Protein AF-A0A7C3MTN3-F1 (afdb_monomer)

pLDDT: mean 87.12, std 9.2, range [46.88, 95.75]

Secondary structure (DSSP, 8-state):
--SS-HHHHHHHHHHHHHHHHHHHHHHTTS---S-HHHHHHHTT-HHHHHHHHHHHHHHHHHHHHHHHTT-HHHHHHHHHHHHHHHHHHHHHHHHHHHTTTS--

Sequence (104 aa):
MRWISWDSLALAAICLADTVVTTALLATGRFAEANPLLAYYLRWGLWAMVGVKLLTFVVPIVVAEWYRRRNPGLVAKVVRVTIALYIALYATATAAVNLRIVPL

Radius of gyration: 15.51 Å; Cα contacts (8 Å, |Δi|>4): 59; chains: 1; bounding box: 43×22×39 Å

Mean predicted aligned error: 5.25 Å

Foldseek 3Di:
DDLADPLLVVLLVVLVVVLVVVLVVVVVVQAADLDPVLNVQCVVPSVSSSVVSCCVSVVVSVVLSVCCVVPVPVSSVVSVVVVVVVVVCCVVSRCVRNVVRDDD

Solvent-accessible surface area (backbone atoms only — not comparable to full-atom values): 5936 Å² total; per-residue (Å²): 134,79,95,67,56,69,70,58,52,52,51,50,51,51,55,48,52,48,50,52,52,52,52,57,44,46,72,67,71,81,49,75,70,60,50,69,70,48,44,57,34,39,78,73,33,69,65,48,22,49,52,52,55,50,51,71,48,52,52,57,48,54,52,44,59,62,47,29,79,81,41,50,70,58,39,54,52,51,51,53,51,49,53,54,51,47,54,53,49,49,57,52,44,44,47,66,50,43,63,74,70,52,84,131

Structure (mmCIF, N/CA/C/O backbone):
data_AF-A0A7C3MTN3-F1
#
_entry.id   AF-A0A7C3MTN3-F1
#
loop_
_atom_site.group_PDB
_atom_site.id
_atom_site.type_symbol
_atom_site.label_atom_id
_atom_site.label_alt_id
_atom_site.label_comp_id
_atom_site.label_asym_id
_atom_site.label_entity_id
_atom_site.label_seq_id
_atom_site.pdbx_PDB_ins_code
_atom_site.Cartn_x
_atom_site.Cartn_y
_atom_site.Cartn_z
_atom_site.occupancy
_atom_site.B_iso_or_equiv
_atom_site.auth_seq_id
_atom_site.auth_comp_id
_atom_site.auth_asym_id
_atom_site.auth_atom_id
_atom_site.pdbx_PDB_model_num
ATOM 1 N N . MET A 1 1 ? -18.291 13.367 18.39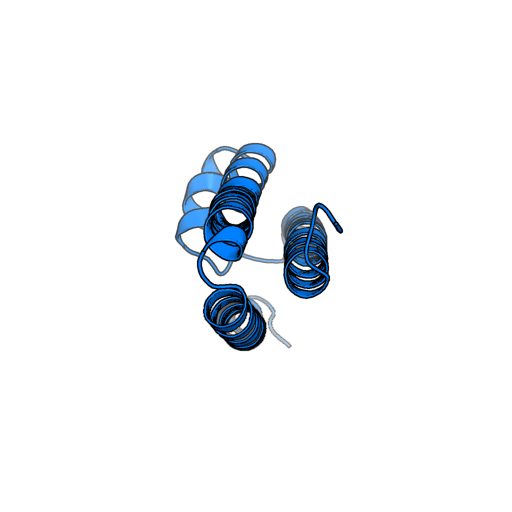5 1.00 46.88 1 MET A N 1
ATOM 2 C CA . MET A 1 1 ? -17.914 12.076 17.770 1.00 46.88 1 MET A CA 1
ATOM 3 C C . MET A 1 1 ? -17.063 12.362 16.542 1.00 46.88 1 MET A C 1
ATOM 5 O O . MET A 1 1 ? -17.546 13.042 15.650 1.00 46.88 1 MET A O 1
ATOM 9 N N . ARG A 1 2 ? -15.801 11.918 16.492 1.00 58.41 2 ARG A N 1
ATOM 10 C CA . ARG A 1 2 ? -15.018 11.994 15.247 1.00 58.41 2 ARG A CA 1
ATOM 11 C C . ARG A 1 2 ? -15.413 10.828 14.348 1.00 58.41 2 ARG A C 1
ATOM 13 O O . ARG A 1 2 ? -15.402 9.681 14.797 1.00 58.41 2 ARG A O 1
ATOM 20 N N . TRP A 1 3 ? -15.787 11.154 13.114 1.00 66.56 3 TRP A N 1
ATOM 21 C CA . TRP A 1 3 ? -16.279 10.211 12.108 1.00 66.56 3 TRP A CA 1
ATOM 22 C C . TRP A 1 3 ? -15.203 9.237 11.614 1.00 66.56 3 TRP A C 1
ATOM 24 O O . TRP A 1 3 ? -15.553 8.173 11.126 1.00 66.56 3 TRP A O 1
ATOM 34 N N . ILE A 1 4 ? -13.920 9.593 11.764 1.00 79.31 4 ILE A N 1
ATOM 35 C CA . ILE A 1 4 ? -12.758 8.816 11.314 1.00 79.31 4 ILE A CA 1
ATOM 36 C C . ILE A 1 4 ? -11.680 8.845 12.405 1.00 79.31 4 ILE A C 1
ATOM 38 O O . ILE A 1 4 ? -11.442 9.895 13.020 1.00 79.31 4 ILE A O 1
ATOM 42 N N . SER A 1 5 ? -11.037 7.702 12.664 1.00 85.25 5 SER A N 1
ATOM 43 C CA . SER A 1 5 ? -9.899 7.621 13.589 1.00 85.25 5 SER A CA 1
ATOM 44 C C . SER A 1 5 ? -8.605 8.188 12.981 1.00 85.25 5 SER A C 1
ATOM 46 O O . SER A 1 5 ? -8.377 8.084 11.777 1.00 85.25 5 SER A O 1
ATOM 48 N N . TRP A 1 6 ? -7.731 8.778 13.808 1.00 86.56 6 TRP A N 1
ATOM 49 C CA . TRP A 1 6 ? -6.415 9.244 13.342 1.00 86.56 6 TRP A CA 1
ATOM 50 C C . TRP A 1 6 ? -5.569 8.102 12.769 1.00 86.56 6 TRP A C 1
ATOM 52 O O . TRP A 1 6 ? -4.919 8.299 11.751 1.00 86.56 6 TRP A O 1
ATOM 62 N N . ASP A 1 7 ? -5.622 6.917 13.383 1.00 85.25 7 ASP A N 1
ATOM 63 C CA . ASP A 1 7 ? -4.877 5.736 12.936 1.00 85.25 7 ASP A CA 1
ATOM 64 C C . ASP A 1 7 ? -5.317 5.315 11.519 1.00 85.25 7 ASP A C 1
ATOM 66 O O . ASP A 1 7 ? -4.480 5.061 10.654 1.00 85.25 7 ASP A O 1
ATOM 70 N N . SER A 1 8 ? -6.627 5.319 11.240 1.00 85.75 8 SER A N 1
ATOM 71 C CA . SER A 1 8 ? -7.171 5.046 9.901 1.00 85.75 8 SER A CA 1
ATOM 72 C C . SER A 1 8 ? -6.786 6.116 8.879 1.00 85.75 8 SER A C 1
ATOM 74 O O . SER A 1 8 ? -6.492 5.778 7.734 1.00 85.75 8 SER A O 1
ATOM 76 N N . LEU A 1 9 ? -6.763 7.393 9.277 1.00 88.62 9 LEU A N 1
ATOM 77 C CA . LEU A 1 9 ? -6.348 8.485 8.392 1.00 88.62 9 L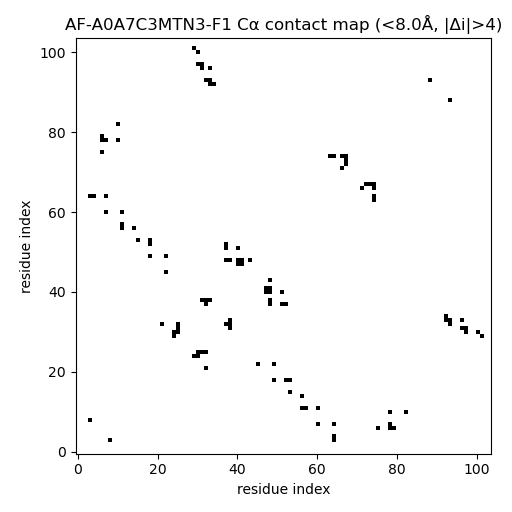EU A CA 1
ATOM 78 C C . LEU A 1 9 ? -4.850 8.407 8.067 1.00 88.62 9 LEU A C 1
ATOM 80 O O . LEU A 1 9 ? -4.466 8.592 6.915 1.00 88.62 9 LEU A O 1
ATOM 84 N N . ALA A 1 10 ? -4.018 8.094 9.061 1.00 88.62 10 ALA A N 1
ATOM 85 C CA . ALA A 1 10 ? -2.587 7.889 8.874 1.00 88.62 10 ALA A CA 1
ATOM 86 C C . ALA A 1 10 ? -2.318 6.700 7.941 1.00 88.62 10 ALA A C 1
ATOM 88 O O . ALA A 1 10 ? -1.553 6.838 6.988 1.00 88.62 10 ALA A O 1
ATOM 89 N N . LEU A 1 11 ? -2.996 5.564 8.151 1.00 88.00 11 LEU A N 1
ATOM 90 C CA . LEU A 1 11 ? -2.890 4.405 7.262 1.00 88.00 11 LEU A CA 1
ATOM 91 C C . LEU A 1 11 ? -3.317 4.752 5.826 1.00 88.00 11 LEU A C 1
ATOM 93 O O . LEU A 1 11 ? -2.598 4.428 4.884 1.00 88.00 11 LEU A O 1
ATOM 97 N N . ALA A 1 12 ? -4.438 5.460 5.651 1.00 91.62 12 ALA A N 1
ATOM 98 C CA . ALA A 1 12 ? -4.901 5.892 4.333 1.00 91.62 12 ALA A CA 1
ATOM 99 C C . ALA A 1 12 ? -3.881 6.802 3.630 1.00 91.62 12 ALA A C 1
ATOM 101 O O . ALA A 1 12 ? -3.596 6.603 2.451 1.00 91.62 12 ALA A O 1
ATOM 102 N N . ALA A 1 13 ? -3.307 7.771 4.350 1.00 92.31 13 ALA A N 1
ATOM 103 C CA . ALA A 1 13 ? -2.296 8.674 3.809 1.00 92.31 13 ALA A CA 1
ATOM 104 C C . ALA A 1 13 ? -1.030 7.920 3.370 1.00 92.31 13 ALA A C 1
ATOM 106 O O . ALA A 1 13 ? -0.505 8.196 2.293 1.00 92.31 13 ALA A O 1
ATOM 107 N N . ILE A 1 14 ? -0.578 6.938 4.158 1.00 91.25 14 ILE A N 1
ATOM 108 C CA . ILE A 1 14 ? 0.578 6.093 3.824 1.00 91.25 14 ILE A CA 1
ATOM 109 C C . ILE A 1 14 ? 0.306 5.277 2.554 1.00 91.25 14 ILE A C 1
ATOM 111 O O . ILE A 1 14 ? 1.111 5.312 1.625 1.00 91.25 14 ILE A O 1
ATOM 115 N N . CYS A 1 15 ? -0.832 4.581 2.475 1.00 92.38 15 CYS A N 1
ATOM 116 C CA . CYS A 1 15 ? -1.176 3.773 1.300 1.00 92.38 15 CYS A CA 1
ATOM 117 C C . CYS A 1 15 ? -1.392 4.627 0.040 1.00 92.38 15 CYS A C 1
ATOM 119 O O . CYS A 1 15 ? -1.061 4.205 -1.071 1.00 92.38 15 CYS A O 1
ATOM 121 N N . LEU A 1 16 ? -1.924 5.842 0.196 1.00 93.94 16 LEU A N 1
ATOM 122 C CA . LEU A 1 16 ? -2.083 6.774 -0.916 1.00 93.94 16 LEU A CA 1
ATOM 123 C C . LEU A 1 16 ? -0.726 7.284 -1.411 1.00 93.94 16 LEU A C 1
ATOM 125 O O . LEU A 1 16 ? -0.471 7.254 -2.614 1.00 93.94 16 LEU A O 1
ATOM 129 N N . ALA A 1 17 ? 0.151 7.706 -0.497 1.00 93.12 17 ALA A N 1
ATOM 130 C CA . ALA A 1 17 ? 1.501 8.146 -0.835 1.00 93.12 17 ALA A CA 1
ATOM 131 C C . ALA A 1 17 ? 2.282 7.033 -1.543 1.00 93.12 17 ALA A C 1
ATOM 133 O O . ALA A 1 17 ? 2.888 7.272 -2.583 1.00 93.12 17 ALA A O 1
ATOM 134 N N . ASP A 1 18 ? 2.195 5.803 -1.043 1.00 91.25 18 ASP A N 1
ATOM 135 C CA . ASP A 1 18 ? 2.786 4.641 -1.697 1.00 91.25 18 ASP A CA 1
ATOM 136 C C . ASP A 1 18 ? 2.227 4.398 -3.100 1.00 91.25 18 ASP A C 1
ATOM 138 O O . ASP A 1 18 ? 2.988 4.113 -4.023 1.00 91.25 18 ASP A O 1
ATOM 142 N N . THR A 1 19 ? 0.912 4.539 -3.286 1.00 92.00 19 THR A N 1
ATOM 143 C CA . THR A 1 19 ? 0.296 4.405 -4.610 1.00 92.00 19 THR A CA 1
ATOM 144 C C . THR A 1 19 ? 0.884 5.438 -5.566 1.00 92.00 19 THR A C 1
ATOM 146 O O . THR A 1 19 ? 1.291 5.072 -6.666 1.00 92.00 19 THR A O 1
ATOM 149 N N . VAL A 1 20 ? 1.017 6.699 -5.142 1.00 93.62 20 VAL A N 1
ATOM 150 C CA . VAL A 1 20 ? 1.633 7.762 -5.955 1.00 93.62 20 VAL A CA 1
ATOM 151 C C . VAL A 1 20 ? 3.092 7.437 -6.276 1.00 93.62 20 VAL A C 1
ATOM 153 O O . VAL A 1 20 ? 3.472 7.481 -7.445 1.00 93.62 20 VAL A O 1
ATOM 156 N N . VAL A 1 21 ? 3.891 7.062 -5.273 1.00 91.56 21 VAL A N 1
ATOM 157 C CA . VAL A 1 21 ? 5.314 6.723 -5.447 1.00 91.56 21 VAL A CA 1
ATOM 158 C C . VAL A 1 21 ? 5.478 5.541 -6.396 1.00 91.56 21 VAL A C 1
ATOM 160 O O . VAL A 1 21 ? 6.225 5.636 -7.364 1.00 91.56 21 VAL A O 1
ATOM 163 N N . THR A 1 22 ? 4.735 4.458 -6.174 1.00 90.19 22 THR A N 1
ATOM 164 C CA . THR A 1 22 ? 4.750 3.268 -7.034 1.00 90.19 22 THR A CA 1
ATOM 165 C C . THR A 1 22 ? 4.407 3.642 -8.473 1.00 90.19 22 THR A C 1
ATOM 167 O O . THR A 1 22 ? 5.119 3.275 -9.400 1.00 90.19 22 THR A O 1
ATOM 170 N N . THR A 1 23 ? 3.344 4.425 -8.666 1.00 91.25 23 THR A N 1
ATOM 171 C CA . THR A 1 23 ? 2.880 4.832 -9.998 1.00 91.25 23 THR A CA 1
ATOM 172 C C . THR A 1 23 ? 3.922 5.698 -10.708 1.00 91.25 23 THR A C 1
ATOM 174 O O . THR A 1 23 ? 4.201 5.478 -11.885 1.00 91.25 23 THR A O 1
ATOM 177 N N . ALA A 1 24 ? 4.544 6.638 -9.990 1.00 91.00 24 ALA A N 1
ATOM 178 C CA . ALA A 1 24 ? 5.613 7.480 -10.519 1.00 91.00 24 ALA A CA 1
ATOM 179 C C . ALA A 1 24 ? 6.854 6.659 -10.903 1.00 91.00 24 ALA A C 1
ATOM 181 O O . ALA A 1 24 ? 7.410 6.864 -11.980 1.00 91.00 24 ALA A O 1
ATOM 182 N N . LEU A 1 25 ? 7.259 5.699 -10.065 1.00 89.31 25 LEU A N 1
ATOM 183 C CA . LEU A 1 25 ? 8.385 4.806 -10.345 1.00 89.31 25 LEU A CA 1
ATOM 184 C C . LEU A 1 25 ? 8.110 3.914 -11.560 1.00 89.31 25 LEU A C 1
ATOM 186 O O . LEU A 1 25 ? 8.944 3.846 -12.464 1.00 89.31 25 LEU A O 1
ATOM 190 N N . LEU A 1 26 ? 6.934 3.287 -11.631 1.00 90.50 26 LEU A N 1
ATOM 191 C CA . LEU A 1 26 ? 6.535 2.452 -12.769 1.00 90.50 26 LEU A CA 1
ATOM 192 C C . LEU A 1 26 ? 6.458 3.258 -14.072 1.00 90.50 26 LEU A C 1
ATOM 194 O O . LEU A 1 26 ? 6.864 2.759 -15.120 1.00 90.50 26 LEU A O 1
ATOM 198 N N . ALA A 1 27 ? 6.020 4.520 -14.014 1.00 88.81 27 ALA A N 1
ATOM 199 C CA . ALA A 1 27 ? 5.970 5.403 -15.179 1.00 88.81 27 ALA A CA 1
ATOM 200 C C . ALA A 1 27 ? 7.357 5.706 -15.780 1.00 88.81 27 ALA A C 1
ATOM 202 O O . ALA A 1 27 ? 7.445 6.045 -16.958 1.00 88.81 27 ALA A O 1
ATOM 203 N N . THR A 1 28 ? 8.449 5.543 -15.020 1.00 88.12 28 THR A N 1
ATOM 204 C CA . THR A 1 28 ? 9.815 5.682 -15.561 1.00 88.12 28 THR A CA 1
ATOM 205 C C . THR A 1 28 ? 10.250 4.505 -16.440 1.00 88.12 28 THR A C 1
ATOM 207 O O . THR A 1 28 ? 11.262 4.609 -17.132 1.00 88.12 28 THR A O 1
ATOM 210 N N . GLY A 1 29 ? 9.546 3.367 -16.379 1.00 84.81 29 GLY A N 1
ATOM 211 C CA . GLY A 1 29 ? 9.922 2.126 -17.065 1.00 84.81 29 GLY A CA 1
ATOM 212 C C . GLY A 1 29 ? 11.160 1.419 -16.495 1.00 84.81 29 GLY A C 1
ATOM 213 O O . GLY A 1 29 ? 11.588 0.412 -17.050 1.00 84.81 29 GLY A O 1
ATOM 214 N N . ARG A 1 30 ? 11.746 1.925 -15.399 1.00 82.44 30 ARG A N 1
ATOM 215 C CA . ARG A 1 30 ? 12.969 1.381 -14.770 1.00 82.44 30 ARG A CA 1
ATOM 216 C C . ARG A 1 30 ? 12.710 0.557 -13.510 1.00 82.44 30 ARG A C 1
ATOM 218 O O . ARG A 1 30 ? 13.651 0.046 -12.914 1.00 82.44 30 ARG A O 1
ATOM 225 N N . PHE A 1 31 ? 11.452 0.457 -13.098 1.00 84.38 31 PHE A N 1
ATOM 226 C CA . PHE A 1 31 ? 11.031 -0.243 -11.892 1.00 84.38 31 PHE A CA 1
ATOM 227 C C . PHE A 1 31 ? 10.015 -1.320 -12.241 1.00 84.38 31 PHE A C 1
ATOM 229 O O . PHE A 1 31 ? 9.185 -1.137 -13.134 1.00 84.38 31 PHE A O 1
ATOM 236 N N . ALA A 1 32 ? 10.068 -2.425 -11.504 1.00 85.94 32 ALA A N 1
ATOM 237 C CA . ALA A 1 32 ? 9.059 -3.469 -11.568 1.00 85.94 32 ALA A CA 1
ATOM 238 C C . ALA A 1 32 ? 8.214 -3.469 -10.292 1.00 85.94 32 ALA A C 1
ATOM 240 O O . ALA A 1 32 ? 8.712 -3.238 -9.187 1.00 85.94 32 ALA A O 1
ATOM 241 N N . GLU A 1 33 ? 6.926 -3.755 -10.460 1.00 87.00 33 GLU A N 1
ATOM 242 C CA . GLU A 1 33 ? 5.996 -3.921 -9.350 1.00 87.00 33 GLU A CA 1
ATOM 243 C C . GLU A 1 33 ? 6.340 -5.203 -8.582 1.00 87.00 33 GLU A C 1
ATOM 245 O O . GLU A 1 33 ? 6.356 -6.295 -9.153 1.00 87.00 33 GLU A O 1
ATOM 250 N N . ALA A 1 34 ? 6.620 -5.068 -7.285 1.00 85.62 34 ALA A N 1
ATOM 251 C CA . ALA A 1 34 ? 7.016 -6.192 -6.443 1.00 85.62 34 ALA A CA 1
ATOM 252 C C . ALA A 1 34 ? 5.819 -7.041 -5.990 1.00 85.62 34 ALA A C 1
ATOM 254 O O . ALA A 1 34 ? 5.988 -8.2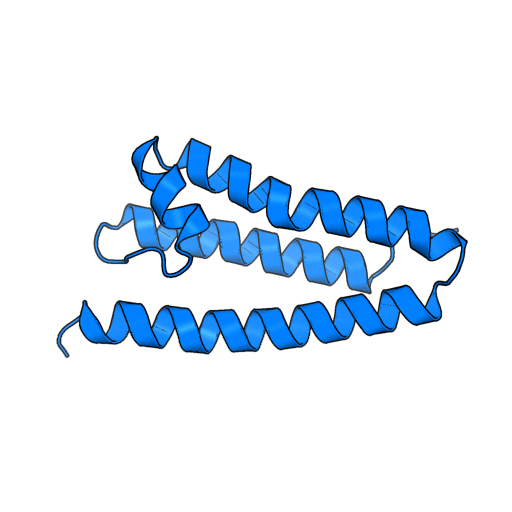11 -5.648 1.00 85.62 34 ALA A O 1
ATOM 255 N N . ASN A 1 35 ? 4.610 -6.475 -5.986 1.00 87.06 35 ASN A N 1
ATOM 256 C CA . ASN A 1 35 ? 3.396 -7.192 -5.625 1.00 87.06 35 ASN A CA 1
ATOM 257 C C . ASN A 1 35 ? 2.862 -8.002 -6.829 1.00 87.06 35 ASN A C 1
ATOM 259 O O . ASN A 1 35 ? 2.383 -7.396 -7.790 1.00 87.06 35 ASN A O 1
ATOM 263 N N . PRO A 1 36 ? 2.841 -9.352 -6.783 1.00 88.12 36 PRO A N 1
ATOM 264 C CA . PRO A 1 36 ? 2.405 -10.178 -7.914 1.00 88.12 36 PRO A CA 1
ATOM 265 C C . PRO A 1 36 ? 0.964 -9.905 -8.360 1.00 88.12 36 PRO A C 1
ATOM 267 O O . PRO A 1 36 ? 0.661 -9.975 -9.551 1.00 88.12 36 PRO A O 1
ATOM 270 N N . LEU A 1 37 ? 0.080 -9.561 -7.415 1.00 90.56 37 LEU A N 1
ATOM 271 C CA . LEU A 1 37 ? -1.304 -9.197 -7.715 1.00 90.56 37 LEU A CA 1
ATOM 272 C C . LEU A 1 37 ? -1.340 -7.917 -8.550 1.00 90.56 37 LEU A C 1
ATOM 274 O O . LEU A 1 37 ? -1.991 -7.868 -9.589 1.00 90.56 37 LEU A O 1
ATOM 278 N N . LEU A 1 38 ? -0.616 -6.885 -8.121 1.00 91.88 38 LEU A N 1
ATOM 279 C CA . LEU A 1 38 ? -0.579 -5.608 -8.830 1.00 91.88 38 LEU A CA 1
ATOM 280 C C . LEU A 1 38 ? 0.163 -5.727 -10.163 1.00 91.88 38 LEU A C 1
ATOM 282 O O . LEU A 1 38 ? -0.291 -5.156 -11.149 1.00 91.88 38 LEU A O 1
ATOM 286 N N . ALA A 1 39 ? 1.225 -6.531 -10.228 1.00 91.25 39 ALA A N 1
ATOM 287 C CA . ALA A 1 39 ? 1.939 -6.836 -11.464 1.00 91.25 39 ALA A CA 1
ATOM 288 C C . ALA A 1 39 ? 1.032 -7.529 -12.496 1.00 91.25 39 ALA A C 1
ATOM 290 O O . ALA A 1 39 ? 1.101 -7.218 -13.685 1.00 91.25 39 ALA A O 1
ATOM 291 N N . TYR A 1 40 ? 0.134 -8.422 -12.059 1.00 93.56 40 TYR A N 1
ATOM 292 C CA . TYR A 1 40 ? -0.872 -9.026 -12.936 1.00 93.56 40 TYR A CA 1
ATOM 293 C C . TYR A 1 40 ? -1.804 -7.968 -13.545 1.00 93.56 40 TYR A C 1
ATOM 295 O O . TYR A 1 40 ? -1.989 -7.945 -14.763 1.00 93.56 40 TYR A O 1
ATOM 303 N N . TYR A 1 41 ? -2.342 -7.061 -12.723 1.00 93.69 41 TYR A N 1
ATOM 304 C CA . TYR A 1 41 ? -3.233 -5.995 -13.198 1.00 93.69 41 TYR A CA 1
ATOM 305 C C . TYR A 1 41 ? -2.507 -4.893 -13.973 1.00 93.69 41 TYR A C 1
ATOM 307 O O . TYR A 1 41 ? -3.114 -4.260 -14.831 1.00 93.69 41 TYR A O 1
ATOM 315 N N . LEU A 1 42 ? -1.205 -4.701 -13.756 1.00 92.88 42 LEU A N 1
ATOM 316 C CA . LEU A 1 42 ? -0.394 -3.757 -14.525 1.00 92.88 42 LEU A CA 1
ATOM 317 C C . LEU A 1 42 ? -0.360 -4.118 -16.019 1.00 92.88 42 LEU A C 1
ATOM 319 O O . LEU A 1 42 ? -0.270 -3.228 -16.862 1.00 92.88 42 LEU A O 1
ATOM 323 N N . ARG A 1 43 ? -0.537 -5.403 -16.366 1.00 92.62 43 ARG A N 1
ATOM 324 C CA . ARG A 1 43 ? -0.677 -5.868 -17.762 1.00 92.62 43 ARG A CA 1
ATOM 325 C C . ARG A 1 43 ? -1.910 -5.293 -18.471 1.00 92.62 43 ARG A C 1
ATOM 327 O O . ARG A 1 43 ? -1.966 -5.324 -19.694 1.00 92.62 43 ARG A O 1
ATOM 334 N N . TRP A 1 44 ? -2.881 -4.786 -17.713 1.00 93.75 44 TRP A N 1
ATOM 335 C CA . TRP A 1 44 ? -4.113 -4.160 -18.200 1.00 93.75 44 TRP A CA 1
ATOM 336 C C . TRP A 1 44 ? -4.003 -2.625 -18.204 1.00 93.75 44 TRP A C 1
ATOM 338 O O . TRP A 1 44 ? -4.961 -1.930 -18.536 1.00 93.75 44 TRP A O 1
ATOM 348 N N . GLY A 1 45 ? -2.834 -2.092 -17.836 1.00 92.06 45 GLY A N 1
ATOM 349 C CA . GLY A 1 45 ? -2.536 -0.670 -17.771 1.00 92.06 45 GLY A CA 1
ATOM 350 C C . GLY A 1 45 ? -2.384 -0.142 -16.344 1.00 92.06 45 GLY A C 1
ATOM 351 O O . GLY A 1 45 ? -2.835 -0.731 -15.360 1.00 92.06 45 GLY A O 1
ATOM 352 N N . LEU A 1 46 ? -1.756 1.030 -16.248 1.00 91.94 46 LEU A N 1
ATOM 353 C CA . LEU A 1 46 ? -1.434 1.694 -14.984 1.00 91.94 46 LEU A CA 1
ATOM 354 C C . LEU A 1 46 ? -2.690 1.990 -14.145 1.00 91.94 46 LEU A C 1
ATOM 356 O O . LEU A 1 46 ? -2.712 1.749 -12.943 1.00 91.94 46 LEU A O 1
ATOM 360 N N . TRP A 1 47 ? -3.772 2.438 -14.788 1.00 92.88 47 TRP A N 1
ATOM 361 C CA . TRP A 1 47 ? -5.030 2.765 -14.110 1.00 92.88 47 TRP A CA 1
ATOM 362 C C . TRP A 1 47 ? -5.749 1.545 -13.528 1.00 92.88 47 TRP A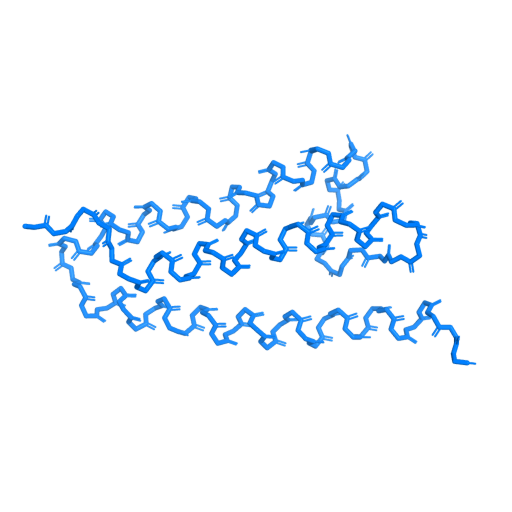 C 1
ATOM 364 O O . TRP A 1 47 ? -6.352 1.654 -12.462 1.00 92.88 47 TRP A O 1
ATOM 374 N N . ALA A 1 48 ? -5.658 0.382 -14.180 1.00 93.38 48 ALA A N 1
ATOM 375 C CA . ALA A 1 48 ? -6.220 -0.860 -13.651 1.00 93.38 48 ALA A CA 1
ATOM 376 C C . ALA A 1 48 ? -5.491 -1.281 -12.366 1.00 93.38 48 ALA A C 1
ATOM 378 O O . ALA A 1 48 ? -6.125 -1.594 -11.357 1.00 93.38 48 ALA A O 1
ATOM 379 N N . MET A 1 49 ? -4.159 -1.203 -12.378 1.00 94.06 49 MET A N 1
ATOM 380 C CA . MET A 1 49 ? -3.322 -1.465 -11.208 1.00 94.06 49 MET A CA 1
ATOM 381 C C . MET A 1 49 ? -3.606 -0.479 -10.061 1.00 94.06 49 MET A C 1
ATOM 383 O O . MET A 1 49 ? -3.799 -0.921 -8.926 1.00 94.06 49 MET A O 1
ATOM 387 N N . VAL A 1 50 ? -3.732 0.823 -10.347 1.00 94.50 50 VAL A N 1
ATOM 388 C CA . VAL A 1 50 ? -4.118 1.838 -9.348 1.00 94.50 50 VAL A CA 1
ATOM 389 C C . VAL A 1 50 ? -5.496 1.533 -8.762 1.00 94.50 50 VAL A C 1
ATOM 391 O O . VAL A 1 50 ? -5.648 1.540 -7.544 1.00 94.50 50 VAL A O 1
ATOM 394 N N . GLY A 1 51 ? -6.490 1.212 -9.596 1.00 95.75 51 GLY A N 1
ATOM 395 C CA . GLY A 1 51 ? -7.841 0.883 -9.137 1.00 95.75 51 GLY A CA 1
ATOM 396 C C . GLY A 1 51 ? -7.856 -0.300 -8.168 1.00 95.75 51 GLY A C 1
ATOM 397 O O . GLY A 1 51 ? -8.421 -0.203 -7.077 1.00 95.75 51 GLY A O 1
ATOM 398 N N . VAL A 1 52 ? -7.166 -1.390 -8.512 1.00 95.12 52 VAL A N 1
ATOM 399 C CA . VAL A 1 52 ? -7.034 -2.551 -7.619 1.00 95.12 52 VAL A CA 1
ATOM 400 C C . VAL A 1 52 ? -6.280 -2.180 -6.343 1.00 95.12 52 VAL A C 1
ATOM 402 O O . VAL A 1 52 ? -6.732 -2.528 -5.253 1.00 95.12 52 VAL A O 1
ATOM 405 N N . LYS A 1 53 ? -5.186 -1.417 -6.436 1.00 94.00 53 LYS A N 1
ATOM 406 C CA . LYS A 1 53 ? -4.426 -0.967 -5.262 1.00 94.00 53 LYS A CA 1
ATOM 407 C C . LYS A 1 53 ? -5.286 -0.138 -4.306 1.00 94.00 53 LYS A C 1
ATOM 409 O O . LYS A 1 53 ? -5.291 -0.418 -3.109 1.00 94.00 53 LYS A O 1
ATOM 414 N N . LEU A 1 54 ? -6.083 0.799 -4.820 1.00 94.44 54 LEU A N 1
ATOM 415 C CA . LEU A 1 54 ? -7.033 1.572 -4.015 1.00 94.44 54 LEU A CA 1
ATOM 416 C C . LEU A 1 54 ? -8.027 0.654 -3.293 1.00 94.44 54 LEU A C 1
ATOM 418 O O . LEU A 1 54 ? -8.220 0.789 -2.085 1.00 94.44 54 LEU A O 1
ATOM 422 N N . LEU A 1 55 ? -8.603 -0.330 -3.987 1.00 95.19 55 LEU A N 1
ATOM 423 C CA . LEU A 1 55 ? -9.527 -1.285 -3.366 1.00 95.19 55 LEU A CA 1
ATOM 424 C C . LEU A 1 55 ? -8.870 -2.081 -2.231 1.00 95.19 55 LEU A C 1
ATOM 426 O O . LEU A 1 55 ? -9.522 -2.328 -1.214 1.00 95.19 55 LEU A O 1
ATOM 430 N N . THR A 1 56 ? -7.585 -2.429 -2.360 1.00 91.81 56 THR A N 1
ATOM 431 C CA . THR A 1 56 ? -6.877 -3.227 -1.344 1.00 91.81 56 THR A CA 1
ATOM 432 C C . THR A 1 56 ? -6.696 -2.521 -0.002 1.00 91.81 56 THR A C 1
ATOM 434 O O . THR A 1 56 ? -6.507 -3.213 0.993 1.00 91.81 56 THR A O 1
ATOM 437 N N . PHE A 1 57 ? -6.796 -1.187 0.070 1.00 92.25 57 PHE A N 1
ATOM 438 C CA . PHE A 1 57 ? -6.748 -0.467 1.351 1.00 92.25 57 PHE A CA 1
ATOM 439 C C . PHE A 1 57 ? -8.046 0.270 1.694 1.00 92.25 57 PHE A C 1
ATOM 441 O O . PHE A 1 57 ? -8.415 0.314 2.867 1.00 92.25 57 PHE A O 1
ATOM 448 N N . VAL A 1 58 ? -8.786 0.800 0.714 1.00 93.88 58 VAL A N 1
ATOM 449 C CA . VAL A 1 58 ? -10.042 1.522 0.977 1.00 93.88 58 VAL A CA 1
ATOM 450 C C . VAL A 1 58 ? -11.072 0.588 1.606 1.00 93.88 58 VAL A C 1
ATOM 452 O O . VAL A 1 58 ? -11.662 0.938 2.628 1.00 93.88 58 VAL A O 1
ATOM 455 N N . VAL A 1 59 ? -11.257 -0.617 1.053 1.00 94.00 59 VAL A N 1
ATOM 456 C CA . VAL A 1 59 ? -12.250 -1.570 1.572 1.00 94.00 59 VAL A CA 1
ATOM 457 C C . VAL A 1 59 ? -11.912 -1.995 3.011 1.00 94.00 59 VAL A C 1
ATOM 459 O O . VAL A 1 59 ? -12.775 -1.833 3.878 1.00 94.00 59 VAL A O 1
ATOM 462 N N . PRO A 1 60 ? -10.681 -2.444 3.338 1.00 91.50 60 PRO A N 1
ATOM 463 C CA . PRO A 1 60 ? -10.319 -2.753 4.720 1.00 91.50 60 PRO A CA 1
ATOM 464 C C . PRO A 1 60 ? -10.442 -1.572 5.683 1.00 91.50 60 PRO A C 1
ATOM 466 O O . PRO A 1 60 ? -10.898 -1.771 6.806 1.00 91.50 60 PRO A O 1
ATOM 469 N N . ILE A 1 61 ? -10.085 -0.348 5.271 1.00 92.19 61 ILE A N 1
ATOM 470 C CA . ILE A 1 61 ? -10.216 0.842 6.129 1.00 92.19 61 ILE A CA 1
ATOM 471 C C . ILE A 1 61 ? -11.688 1.138 6.430 1.00 92.19 61 ILE A C 1
ATOM 473 O O . ILE A 1 61 ? -12.029 1.395 7.585 1.00 92.19 61 ILE A O 1
ATOM 477 N N . VAL A 1 62 ? -12.572 1.049 5.431 1.00 92.75 62 VAL A N 1
ATOM 478 C CA . VAL A 1 62 ? -14.022 1.225 5.625 1.00 92.75 62 VAL A CA 1
ATOM 479 C C . VAL A 1 62 ? -14.573 0.169 6.585 1.00 92.75 62 VAL A C 1
ATOM 481 O O . VAL A 1 62 ? -15.305 0.507 7.518 1.00 92.75 62 VAL A O 1
ATOM 484 N N . VAL A 1 63 ? -14.185 -1.099 6.413 1.00 92.19 63 VAL A N 1
ATOM 485 C CA . VAL A 1 63 ? -14.592 -2.197 7.307 1.00 92.19 63 VAL A CA 1
ATOM 486 C C . VAL A 1 63 ? -14.059 -1.985 8.728 1.00 92.19 63 VAL A C 1
ATOM 488 O O . VAL A 1 63 ? -14.805 -2.153 9.696 1.00 92.19 63 VAL A O 1
ATOM 491 N N . ALA A 1 64 ? -12.799 -1.573 8.872 1.00 90.94 64 ALA A N 1
ATOM 492 C CA . ALA A 1 64 ? -12.175 -1.293 10.161 1.00 90.94 64 ALA A CA 1
ATOM 493 C C . ALA A 1 64 ? -12.875 -0.139 10.891 1.00 90.94 64 ALA A C 1
ATOM 495 O O . ALA A 1 64 ? -13.174 -0.254 12.079 1.00 90.94 64 ALA A O 1
ATOM 496 N N . GLU A 1 65 ? -13.202 0.944 10.187 1.00 90.62 65 GLU A N 1
ATOM 497 C CA . GLU A 1 65 ? -13.899 2.100 10.757 1.00 90.62 65 GLU A CA 1
ATOM 498 C C . GLU A 1 65 ? -15.355 1.763 11.128 1.00 90.62 65 GLU A C 1
ATOM 500 O O . GLU A 1 65 ? -15.841 2.173 12.186 1.00 90.62 65 GLU A O 1
ATOM 505 N N . TRP A 1 66 ? -16.039 0.942 10.323 1.00 91.19 66 TRP A N 1
ATOM 506 C CA . TRP A 1 66 ? -17.356 0.404 10.677 1.00 91.19 66 TRP A CA 1
ATOM 507 C C . TRP A 1 66 ? -17.294 -0.449 11.951 1.00 91.19 66 TRP A C 1
ATOM 509 O O . TRP A 1 66 ? -18.096 -0.265 12.872 1.00 91.19 66 TRP A O 1
ATOM 519 N N . TYR A 1 67 ? -16.305 -1.340 12.044 1.00 91.62 67 TYR A N 1
ATOM 520 C CA . TYR A 1 67 ? -16.121 -2.222 13.195 1.00 91.62 67 TYR A CA 1
ATOM 521 C C . TYR A 1 67 ? -15.599 -1.494 14.445 1.00 91.62 67 TYR A C 1
ATOM 523 O O . TYR A 1 67 ? -15.869 -1.924 15.571 1.00 91.62 67 TYR A O 1
ATOM 531 N N . ARG A 1 68 ? -14.934 -0.342 14.287 1.00 90.12 68 ARG A N 1
ATOM 532 C CA . ARG A 1 68 ? -14.437 0.497 15.394 1.00 90.12 68 ARG A CA 1
ATOM 533 C C . ARG A 1 68 ? -15.542 0.886 16.371 1.00 90.12 68 ARG A C 1
ATOM 535 O O . ARG A 1 68 ? -15.274 1.032 17.560 1.00 90.12 68 ARG A O 1
ATOM 542 N N . ARG A 1 69 ? -16.785 1.001 15.889 1.00 88.88 69 ARG A N 1
ATOM 543 C CA . ARG A 1 69 ? -17.973 1.268 16.720 1.00 88.88 69 ARG A CA 1
ATOM 544 C C . ARG A 1 69 ? -18.242 0.165 17.749 1.00 88.88 69 ARG A C 1
ATOM 546 O O . ARG A 1 69 ? -18.831 0.453 18.782 1.00 88.88 69 ARG A O 1
ATOM 553 N N . ARG A 1 70 ? -17.819 -1.075 17.473 1.00 91.62 70 ARG A N 1
ATOM 554 C CA . ARG A 1 70 ? -17.977 -2.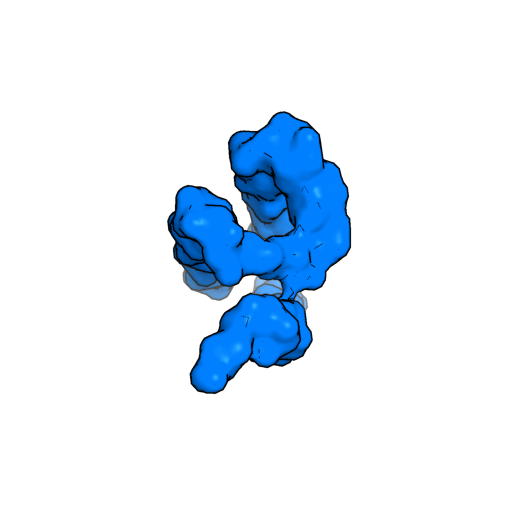229 18.372 1.00 91.62 70 ARG A CA 1
ATOM 555 C C . ARG A 1 70 ? -16.770 -2.435 19.280 1.00 91.62 70 ARG A C 1
ATOM 557 O O . ARG A 1 70 ? -16.946 -2.724 20.456 1.00 91.62 70 ARG A O 1
ATOM 564 N N . ASN A 1 71 ? -15.552 -2.313 18.748 1.00 91.62 71 ASN A N 1
ATOM 565 C CA . ASN A 1 71 ? -14.336 -2.524 19.535 1.00 91.62 71 ASN A CA 1
ATOM 566 C C . ASN A 1 71 ? -13.184 -1.614 19.064 1.00 91.62 71 ASN A C 1
ATOM 568 O O . ASN A 1 71 ? -12.361 -2.023 18.239 1.00 91.62 71 ASN A O 1
ATOM 572 N N . PRO A 1 72 ? -13.095 -0.376 19.583 1.00 88.50 72 PRO A N 1
ATOM 573 C CA . PRO A 1 72 ? -12.096 0.589 19.130 1.00 88.50 72 PRO A CA 1
ATOM 574 C C . PRO A 1 72 ? -10.660 0.176 19.481 1.00 88.50 72 PRO A C 1
ATOM 576 O O . PRO A 1 72 ? -9.739 0.475 18.721 1.00 88.50 72 PRO A O 1
ATOM 579 N N . GLY A 1 73 ? -10.461 -0.542 20.593 1.00 89.50 73 GLY A N 1
ATOM 580 C CA . GLY A 1 73 ? -9.139 -1.005 21.022 1.00 89.50 73 GLY A CA 1
ATOM 581 C C . GLY A 1 73 ? -8.555 -2.077 20.101 1.00 89.50 73 GLY A C 1
ATOM 582 O O . GLY A 1 73 ? -7.365 -2.033 19.786 1.00 89.50 73 GLY A O 1
ATOM 583 N N . LEU A 1 74 ? -9.386 -3.013 19.628 1.00 90.56 74 LEU A N 1
ATOM 584 C CA . LEU A 1 74 ? -8.956 -4.025 18.662 1.00 90.56 74 LEU A CA 1
ATOM 585 C C . LEU A 1 74 ? -8.583 -3.387 17.319 1.00 90.56 74 LEU A C 1
ATOM 587 O O . LEU A 1 74 ? -7.521 -3.693 16.783 1.00 90.56 74 LEU A O 1
ATOM 591 N N . VAL A 1 75 ? -9.405 -2.464 16.809 1.00 90.75 75 VAL A N 1
ATOM 592 C CA . VAL A 1 75 ? -9.133 -1.781 15.532 1.00 90.75 75 VAL A CA 1
ATOM 593 C C . VAL A 1 75 ? -7.819 -1.006 15.582 1.00 90.75 75 VAL A C 1
ATOM 595 O O . VAL A 1 75 ? -7.008 -1.152 14.674 1.00 90.75 75 VAL A O 1
ATOM 598 N N . ALA A 1 76 ? -7.557 -0.255 16.656 1.00 88.94 76 ALA A N 1
ATOM 599 C CA . ALA A 1 76 ? -6.294 0.468 16.809 1.00 88.94 76 ALA A CA 1
ATOM 600 C C . ALA A 1 76 ? -5.075 -0.476 16.793 1.00 88.94 76 ALA A C 1
ATOM 602 O O . ALA A 1 76 ? -4.078 -0.195 16.129 1.00 88.94 76 ALA A O 1
ATOM 603 N N . LYS A 1 77 ? -5.154 -1.629 17.477 1.00 91.19 77 LYS A N 1
ATOM 604 C CA . LYS A 1 77 ? -4.081 -2.641 17.454 1.00 91.19 77 LYS A CA 1
ATOM 605 C C . LYS A 1 77 ? -3.869 -3.209 16.053 1.00 91.19 77 LYS A C 1
ATOM 607 O O . LYS A 1 77 ? -2.733 -3.250 15.593 1.00 91.19 77 LYS A O 1
ATOM 612 N N . VAL A 1 78 ? -4.948 -3.609 15.380 1.00 90.56 78 VAL A N 1
ATOM 613 C CA . VAL A 1 78 ? -4.884 -4.165 14.021 1.00 90.56 78 VAL A CA 1
ATOM 614 C C . VAL A 1 78 ? -4.281 -3.149 13.059 1.00 90.56 78 VAL A C 1
ATOM 616 O O . VAL A 1 78 ? -3.320 -3.482 12.381 1.00 90.56 78 VAL A O 1
ATOM 619 N N . VAL A 1 79 ? -4.754 -1.899 13.060 1.00 89.31 79 VAL A N 1
ATOM 620 C CA . VAL A 1 79 ? -4.233 -0.843 12.176 1.00 89.31 79 VAL A CA 1
ATOM 621 C C . VAL A 1 79 ? -2.741 -0.600 12.409 1.00 89.31 79 VAL A C 1
ATOM 623 O O . VAL A 1 79 ? 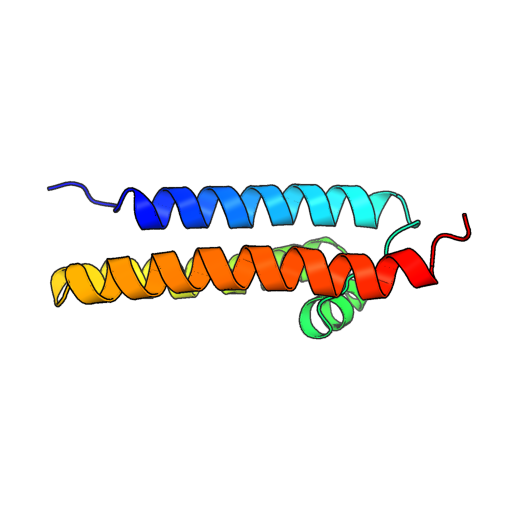-1.984 -0.524 11.446 1.00 89.31 79 VAL A O 1
ATOM 626 N N . ARG A 1 80 ? -2.280 -0.540 13.664 1.00 90.19 80 ARG A N 1
ATOM 627 C CA . ARG A 1 80 ? -0.849 -0.367 13.975 1.00 90.19 80 ARG A CA 1
ATOM 628 C C . ARG A 1 80 ? 0.001 -1.539 13.490 1.00 90.19 80 ARG A C 1
ATOM 630 O O . ARG A 1 80 ? 1.067 -1.317 12.922 1.00 90.19 80 ARG A O 1
ATOM 637 N N . VAL A 1 81 ? -0.476 -2.771 13.679 1.00 91.81 81 VAL A N 1
ATOM 638 C CA . VAL A 1 81 ? 0.190 -3.974 13.154 1.00 91.81 81 VAL A CA 1
ATOM 639 C C . VAL A 1 81 ? 0.210 -3.950 11.626 1.00 91.81 81 VAL A C 1
ATOM 6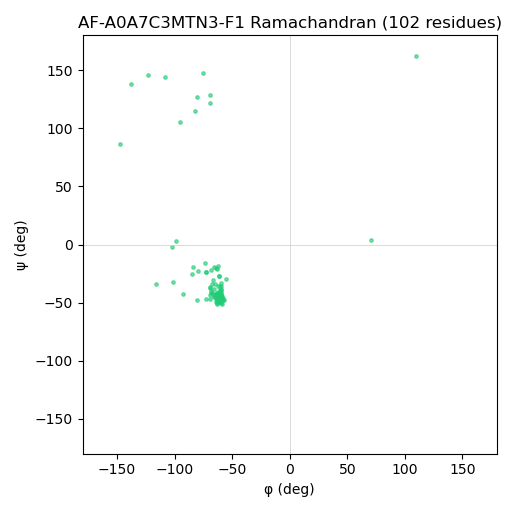41 O O . VAL A 1 81 ? 1.248 -4.233 11.034 1.00 91.81 81 VAL A O 1
ATOM 644 N N . THR A 1 82 ? -0.888 -3.551 10.981 1.00 89.50 82 THR A N 1
ATOM 645 C CA . THR A 1 82 ? -0.957 -3.386 9.525 1.00 89.50 82 THR A CA 1
ATOM 646 C C . THR A 1 82 ? 0.057 -2.360 9.035 1.00 89.50 82 THR A C 1
ATOM 648 O O . THR A 1 82 ? 0.773 -2.663 8.092 1.00 89.50 82 THR A O 1
ATOM 651 N N . ILE A 1 83 ? 0.185 -1.195 9.680 1.00 87.38 83 ILE A N 1
ATOM 652 C CA . ILE A 1 83 ? 1.196 -0.183 9.324 1.00 87.38 83 ILE A CA 1
ATOM 653 C C . ILE A 1 83 ? 2.613 -0.766 9.438 1.00 87.38 83 ILE A C 1
ATOM 655 O O . ILE A 1 83 ? 3.416 -0.613 8.519 1.00 87.38 83 ILE A O 1
ATOM 659 N N . ALA A 1 84 ? 2.921 -1.460 10.537 1.00 89.88 84 ALA A N 1
ATOM 660 C CA . ALA A 1 84 ? 4.242 -2.051 10.744 1.00 89.88 84 ALA A CA 1
ATOM 661 C C . ALA A 1 84 ? 4.573 -3.113 9.680 1.00 89.88 84 ALA A C 1
ATOM 663 O O . ALA A 1 84 ? 5.641 -3.067 9.068 1.00 89.88 84 ALA A O 1
ATOM 664 N N . LEU A 1 85 ? 3.637 -4.033 9.420 1.00 89.06 85 LEU A N 1
ATOM 665 C CA . LEU A 1 85 ? 3.779 -5.052 8.378 1.00 89.06 85 LEU A CA 1
ATOM 666 C C . LEU A 1 85 ? 3.904 -4.423 6.993 1.00 89.06 85 LEU A C 1
ATOM 668 O O . LEU A 1 85 ? 4.730 -4.859 6.199 1.00 89.06 85 LEU A O 1
ATOM 672 N N . TYR A 1 86 ? 3.119 -3.387 6.717 1.00 86.88 86 TYR A N 1
ATOM 673 C CA . TYR A 1 86 ? 3.140 -2.678 5.449 1.00 86.88 86 TYR A CA 1
ATOM 674 C C . TYR A 1 86 ? 4.521 -2.096 5.149 1.00 86.88 86 TYR A C 1
ATOM 676 O O . TYR A 1 86 ? 5.086 -2.366 4.093 1.00 86.88 86 TYR A O 1
ATOM 684 N N . ILE A 1 87 ? 5.094 -1.354 6.100 1.00 87.06 87 ILE A N 1
ATOM 685 C CA . ILE A 1 87 ? 6.422 -0.746 5.952 1.00 87.06 87 ILE A CA 1
ATOM 686 C C . ILE A 1 87 ? 7.493 -1.832 5.770 1.00 87.06 87 ILE A C 1
ATOM 688 O O . ILE A 1 87 ? 8.334 -1.722 4.876 1.00 87.06 87 ILE A O 1
ATOM 692 N N . ALA A 1 88 ? 7.446 -2.898 6.577 1.00 88.75 88 ALA A N 1
ATOM 693 C CA . ALA A 1 88 ? 8.411 -3.994 6.503 1.00 88.75 88 ALA A CA 1
ATOM 694 C C . ALA A 1 88 ? 8.355 -4.731 5.154 1.00 88.75 88 ALA A C 1
ATOM 696 O O . ALA A 1 88 ? 9.391 -4.973 4.529 1.00 88.75 88 ALA A O 1
ATOM 697 N N . LEU A 1 89 ? 7.150 -5.062 4.683 1.00 86.69 89 LEU A N 1
ATOM 698 C CA . LEU A 1 89 ? 6.945 -5.737 3.402 1.00 86.69 89 LEU A CA 1
ATOM 699 C C . LEU A 1 89 ? 7.319 -4.832 2.230 1.00 86.69 89 LEU A C 1
ATOM 701 O O . LEU A 1 89 ? 7.986 -5.293 1.310 1.00 86.69 89 LEU A O 1
ATOM 705 N N . TYR A 1 90 ? 6.953 -3.550 2.277 1.00 83.69 90 TYR A N 1
ATOM 706 C CA . TYR A 1 90 ? 7.311 -2.599 1.229 1.00 83.69 90 TYR A CA 1
ATOM 707 C C . TYR A 1 90 ? 8.829 -2.483 1.078 1.00 83.69 90 TYR A C 1
ATOM 709 O O . TYR A 1 90 ? 9.346 -2.635 -0.028 1.00 83.69 90 TYR A O 1
ATOM 717 N N . ALA A 1 91 ? 9.552 -2.268 2.182 1.00 83.75 91 ALA A N 1
ATOM 718 C CA . ALA A 1 91 ? 11.003 -2.122 2.150 1.00 83.75 91 ALA A CA 1
ATOM 719 C C . ALA A 1 91 ? 11.694 -3.398 1.640 1.00 83.75 91 ALA A C 1
ATOM 721 O O . ALA A 1 91 ? 12.551 -3.329 0.760 1.00 83.75 91 ALA A O 1
ATOM 722 N N . THR A 1 92 ? 11.300 -4.566 2.157 1.00 85.69 92 THR A N 1
ATOM 723 C CA . THR A 1 92 ? 11.947 -5.843 1.815 1.00 85.69 92 THR A CA 1
ATOM 724 C C . THR A 1 92 ? 11.609 -6.319 0.403 1.00 85.69 92 THR A C 1
ATOM 726 O O . THR A 1 92 ? 12.520 -6.667 -0.348 1.00 85.69 92 THR A O 1
ATOM 729 N N . ALA A 1 93 ? 10.335 -6.298 0.003 1.00 83.12 93 ALA A N 1
ATOM 730 C CA . ALA A 1 93 ? 9.907 -6.776 -1.311 1.00 83.12 93 ALA A CA 1
ATOM 731 C C . ALA A 1 93 ? 10.390 -5.852 -2.437 1.00 83.12 93 ALA A C 1
ATOM 733 O O . ALA A 1 93 ? 10.921 -6.330 -3.441 1.00 83.12 93 ALA A O 1
ATOM 734 N N . THR A 1 94 ? 10.276 -4.533 -2.256 1.00 79.38 94 THR A N 1
ATOM 735 C CA . THR A 1 94 ? 10.727 -3.562 -3.263 1.00 79.38 94 THR A CA 1
ATOM 736 C C . THR A 1 94 ? 12.240 -3.622 -3.445 1.00 79.38 94 THR A C 1
ATOM 738 O O . THR A 1 94 ? 12.702 -3.636 -4.588 1.00 79.38 94 THR A O 1
ATOM 741 N N . ALA A 1 95 ? 13.013 -3.721 -2.355 1.00 80.75 95 ALA A N 1
ATOM 742 C CA . ALA A 1 95 ? 14.463 -3.883 -2.437 1.00 80.75 95 ALA A CA 1
ATOM 743 C C . ALA A 1 95 ? 14.844 -5.205 -3.119 1.00 80.75 95 ALA A C 1
ATOM 745 O O . ALA A 1 95 ? 15.657 -5.203 -4.039 1.00 80.75 95 ALA A O 1
ATOM 746 N N . ALA A 1 96 ? 14.222 -6.324 -2.731 1.00 82.56 96 ALA A N 1
ATOM 747 C CA . ALA A 1 96 ? 14.525 -7.637 -3.298 1.00 82.56 96 ALA A CA 1
ATOM 748 C C . ALA A 1 96 ? 14.273 -7.715 -4.813 1.00 82.56 96 ALA A C 1
ATOM 750 O O . ALA A 1 96 ? 15.020 -8.394 -5.520 1.00 82.56 96 ALA A O 1
ATOM 751 N N . VAL A 1 97 ? 13.240 -7.030 -5.313 1.00 81.88 97 VAL A N 1
ATOM 752 C CA . VAL A 1 97 ? 12.911 -7.003 -6.744 1.00 81.88 97 VAL A CA 1
ATOM 753 C C . VAL A 1 97 ? 13.791 -6.009 -7.499 1.00 81.88 97 VAL A C 1
ATOM 755 O O . VAL A 1 97 ? 14.367 -6.371 -8.521 1.00 81.88 97 VAL A O 1
ATOM 758 N N . ASN A 1 98 ? 13.953 -4.781 -7.004 1.00 79.06 98 ASN A N 1
ATOM 759 C CA . ASN A 1 98 ? 14.592 -3.719 -7.786 1.00 79.06 98 ASN A CA 1
ATOM 760 C C . ASN A 1 98 ? 16.127 -3.717 -7.694 1.00 79.06 98 ASN A C 1
ATOM 762 O O . ASN A 1 98 ? 16.770 -3.341 -8.671 1.00 79.06 98 ASN A O 1
ATOM 766 N N . LEU A 1 99 ? 16.734 -4.239 -6.616 1.00 76.31 99 LEU A N 1
ATOM 767 C CA . LEU A 1 99 ? 18.191 -4.469 -6.568 1.00 76.31 99 LEU A CA 1
ATOM 768 C C . LEU A 1 99 ? 18.662 -5.514 -7.589 1.00 76.31 99 LEU A C 1
ATOM 770 O O . LEU A 1 99 ? 19.838 -5.559 -7.925 1.00 76.31 99 LEU A O 1
ATOM 774 N N . ARG A 1 100 ? 17.760 -6.370 -8.083 1.00 68.44 100 ARG A N 1
ATOM 775 C CA . ARG A 1 100 ? 18.074 -7.342 -9.142 1.00 68.44 100 ARG A CA 1
ATOM 776 C C . ARG A 1 100 ? 17.972 -6.749 -10.547 1.00 68.44 100 ARG A C 1
ATOM 778 O O . ARG A 1 100 ? 18.496 -7.341 -11.481 1.00 68.44 100 ARG A O 1
ATOM 785 N N . ILE A 1 101 ? 17.259 -5.633 -10.698 1.00 65.12 101 ILE A N 1
ATOM 786 C CA . ILE A 1 101 ? 16.927 -5.023 -11.994 1.00 65.12 101 ILE A CA 1
ATOM 787 C C . ILE A 1 101 ? 17.839 -3.826 -12.287 1.00 65.12 101 ILE A C 1
ATOM 789 O O . ILE A 1 101 ? 18.166 -3.583 -13.446 1.00 65.12 101 ILE A O 1
ATOM 793 N N . VAL A 1 102 ? 18.277 -3.099 -11.255 1.00 57.78 102 VAL A N 1
ATOM 794 C CA . VAL A 1 102 ? 19.228 -1.988 -11.378 1.00 57.78 102 VAL A CA 1
ATOM 795 C C . VAL A 1 102 ? 20.643 -2.516 -11.098 1.00 57.78 102 VAL A C 1
ATOM 797 O O . VAL A 1 102 ? 20.947 -2.777 -9.933 1.00 57.78 102 VAL A O 1
AT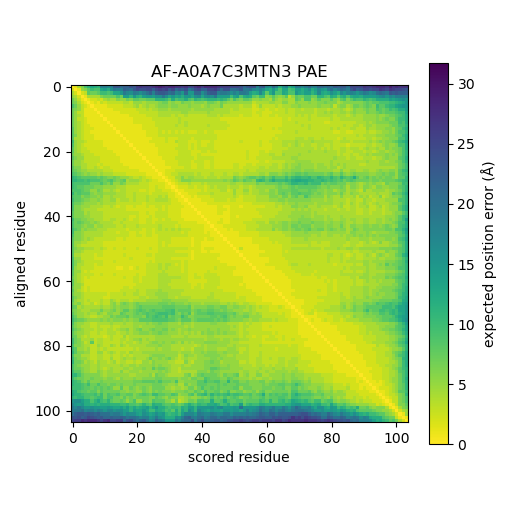OM 800 N N . PRO A 1 103 ? 21.514 -2.705 -12.112 1.00 52.0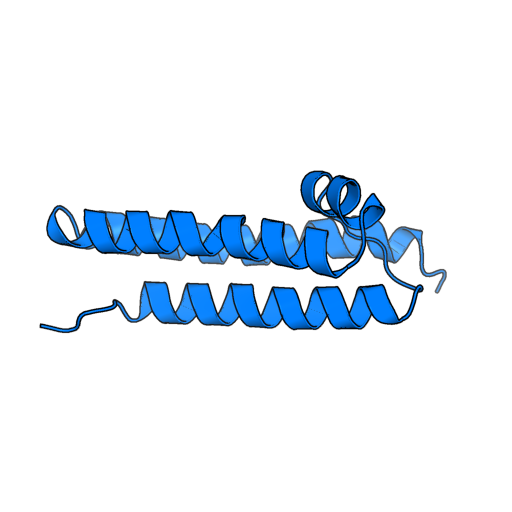6 103 PRO A N 1
ATOM 801 C CA . PRO A 1 103 ? 22.922 -2.970 -11.851 1.00 52.06 103 PRO A CA 1
ATOM 802 C C . PRO A 1 103 ? 23.551 -1.689 -11.282 1.00 52.06 103 PRO A C 1
ATOM 804 O O . PRO A 1 103 ? 23.339 -0.606 -11.831 1.00 52.06 103 PRO A O 1
ATOM 807 N N . LEU A 1 104 ? 24.250 -1.818 -10.150 1.00 56.38 104 LEU A N 1
ATOM 808 C CA . LEU A 1 104 ? 25.108 -0.765 -9.594 1.00 56.38 104 LEU A CA 1
ATOM 809 C C . LEU A 1 104 ? 26.240 -0.413 -10.564 1.00 56.38 104 LEU A C 1
ATOM 811 O O . LEU A 1 104 ? 26.770 -1.353 -11.201 1.00 56.38 104 LEU A O 1
#